Protein AF-A0A7J5GPQ7-F1 (afdb_monomer_lite)

Organism: Bacteroides uniformis (NCBI:txid820)

Secondary structure (DSSP, 8-state):
-PPPPS--PPP-HHHHHHH------HHHHHHHHHHHHHHHTT-

Radius of gyration: 15.89 Å; chains: 1; bounding box: 41×26×32 Å

InterPro domains:
  IPR036291 NAD(P)-binding domain superfamily [SSF51735] (2-38)

Foldseek 3Di:
DDDDDPDDDDDCVVVCVVVVDDDDDVVVVVVVVVVVVVVVVPD

Sequence (43 aa):
KVKRPHFSVLDKTKVKSTFGITVPYWKDSLQKCIHELKQQSAY

Structure (mmCIF, N/CA/C/O backbone):
data_AF-A0A7J5GPQ7-F1
#
_entry.id   AF-A0A7J5GPQ7-F1
#
loop_
_atom_site.group_PDB
_atom_site.id
_atom_site.type_symbol
_atom_site.label_atom_id
_atom_site.label_alt_id
_atom_site.label_comp_id
_atom_site.label_asym_id
_atom_site.label_entity_id
_atom_site.label_seq_id
_atom_site.pdbx_PDB_ins_code
_atom_site.Cartn_x
_atom_site.Cartn_y
_atom_site.Cartn_z
_atom_site.occupancy
_atom_site.B_iso_or_equiv
_atom_site.auth_seq_id
_atom_site.auth_comp_id
_atom_site.auth_asym_id
_atom_site.auth_atom_id
_atom_site.pdbx_PDB_model_num
ATOM 1 N N . LYS A 1 1 ? 25.109 6.931 13.169 1.00 63.34 1 LYS A N 1
ATOM 2 C CA . LYS A 1 1 ? 23.840 7.655 12.881 1.00 63.34 1 LYS A CA 1
ATOM 3 C C . LYS A 1 1 ? 23.488 7.440 11.410 1.00 63.34 1 LYS A C 1
ATOM 5 O O . LYS A 1 1 ? 24.212 7.946 10.564 1.00 63.34 1 LYS A O 1
ATOM 10 N 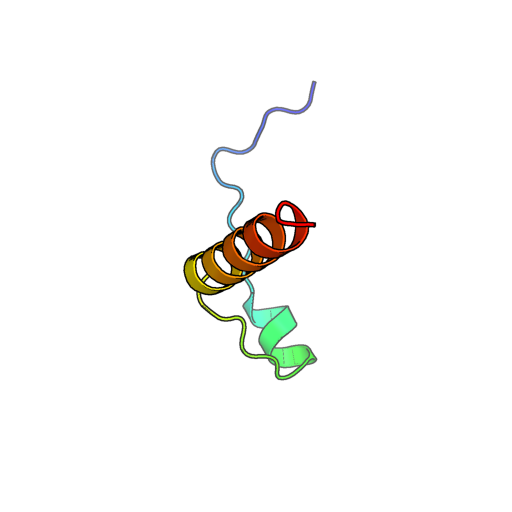N . VAL A 1 2 ? 22.446 6.666 11.098 1.00 73.12 2 VAL A N 1
ATOM 11 C CA . VAL A 1 2 ? 21.992 6.464 9.709 1.00 73.12 2 VAL A CA 1
ATOM 12 C C . VAL A 1 2 ? 21.131 7.660 9.305 1.00 73.12 2 VAL A C 1
ATOM 14 O O . VAL A 1 2 ? 20.153 7.969 9.984 1.00 73.12 2 VAL A O 1
ATOM 17 N N . LYS A 1 3 ? 21.520 8.367 8.239 1.00 82.12 3 LYS A N 1
ATOM 18 C CA . LYS A 1 3 ? 20.707 9.443 7.658 1.00 82.12 3 LYS A CA 1
ATOM 19 C C . LYS A 1 3 ? 19.623 8.812 6.790 1.00 82.12 3 LYS A C 1
ATOM 21 O O . LYS A 1 3 ? 19.917 7.931 5.986 1.00 82.12 3 LYS A O 1
ATOM 26 N N . ARG A 1 4 ? 18.374 9.252 6.967 1.00 87.31 4 ARG A N 1
ATOM 27 C CA . ARG A 1 4 ? 17.259 8.800 6.130 1.00 87.31 4 ARG A CA 1
ATOM 28 C C . ARG A 1 4 ? 17.538 9.230 4.684 1.00 87.31 4 ARG A C 1
ATOM 30 O O . ARG A 1 4 ? 17.826 10.409 4.473 1.00 87.31 4 ARG A O 1
ATOM 37 N N . PRO A 1 5 ? 17.491 8.311 3.709 1.00 85.19 5 PRO A N 1
ATOM 38 C CA . PRO A 1 5 ? 17.622 8.683 2.311 1.00 85.19 5 PRO A CA 1
ATOM 39 C C . PRO A 1 5 ? 16.449 9.583 1.909 1.00 85.19 5 PRO A C 1
ATOM 41 O O . PRO A 1 5 ? 15.343 9.447 2.432 1.00 85.19 5 PRO A O 1
ATOM 44 N N . HIS A 1 6 ? 16.701 10.501 0.977 1.00 85.00 6 HIS A N 1
ATOM 45 C CA . HIS A 1 6 ? 15.709 11.481 0.523 1.00 85.00 6 HIS A CA 1
ATOM 46 C C . HIS A 1 6 ? 14.480 10.818 -0.121 1.00 85.00 6 HIS A C 1
ATOM 48 O O . HIS A 1 6 ? 13.372 11.343 -0.067 1.00 85.00 6 HIS A O 1
ATOM 54 N N . PHE A 1 7 ? 14.671 9.622 -0.682 1.00 81.44 7 PHE A N 1
ATOM 55 C CA . PHE A 1 7 ? 13.615 8.808 -1.261 1.00 81.44 7 PHE A CA 1
ATOM 56 C C . PHE A 1 7 ? 13.707 7.382 -0.722 1.00 81.44 7 PHE A C 1
ATOM 58 O O . PHE A 1 7 ? 14.791 6.831 -0.547 1.00 81.44 7 PHE A O 1
ATOM 65 N N . SER A 1 8 ? 12.553 6.785 -0.437 1.00 85.31 8 SER A N 1
ATOM 66 C CA . SER A 1 8 ? 12.430 5.398 0.043 1.00 85.31 8 SER A CA 1
ATOM 67 C C . SER A 1 8 ? 11.491 4.572 -0.838 1.00 85.31 8 SER A C 1
ATOM 69 O O . SER A 1 8 ? 11.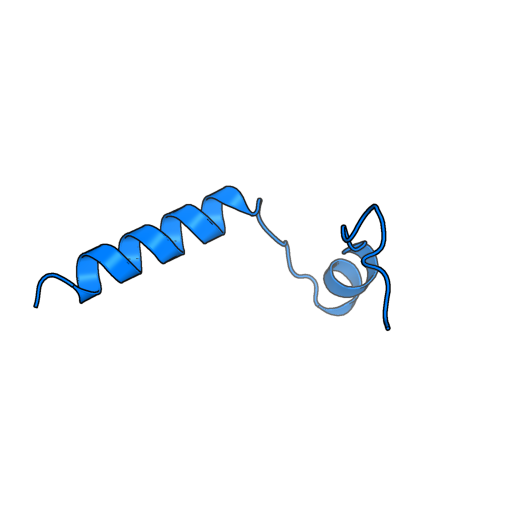029 3.508 -0.438 1.00 85.31 8 SER A O 1
ATOM 71 N N . VAL A 1 9 ? 11.167 5.080 -2.030 1.00 84.69 9 VAL A N 1
ATOM 72 C CA . VAL A 1 9 ? 10.332 4.373 -3.000 1.00 84.69 9 VAL A CA 1
ATOM 73 C C . VAL A 1 9 ? 11.158 3.245 -3.607 1.00 84.69 9 VAL A C 1
ATOM 75 O O . VAL A 1 9 ? 12.240 3.483 -4.136 1.00 84.69 9 VAL A O 1
ATOM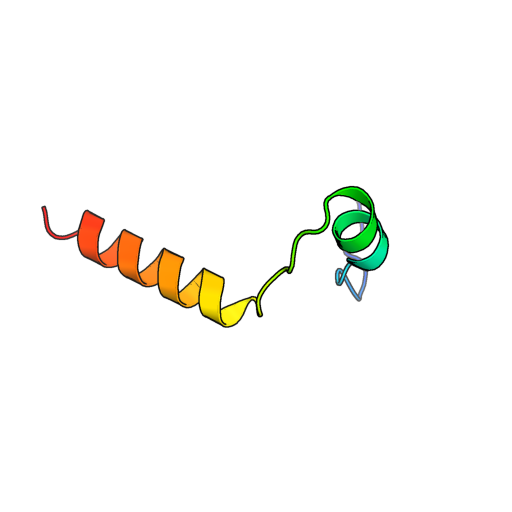 78 N N . LEU A 1 10 ? 10.645 2.021 -3.512 1.00 85.62 10 LEU A N 1
ATOM 79 C CA . LEU A 1 10 ? 11.294 0.824 -4.037 1.00 85.62 10 LEU A CA 1
ATOM 80 C C . LEU A 1 10 ? 10.684 0.417 -5.380 1.00 85.62 10 LEU A C 1
ATOM 82 O O . LEU A 1 10 ? 9.463 0.481 -5.566 1.00 85.62 10 LEU A O 1
ATOM 86 N N . ASP A 1 11 ? 11.542 -0.050 -6.286 1.00 85.69 11 ASP A N 1
ATOM 87 C CA . ASP A 1 11 ? 11.116 -0.681 -7.531 1.00 85.69 11 ASP A CA 1
ATOM 88 C C . ASP A 1 11 ? 10.467 -2.045 -7.245 1.00 85.69 11 ASP A C 1
ATOM 90 O O . ASP A 1 11 ? 10.964 -2.847 -6.453 1.00 85.69 11 ASP A O 1
ATOM 94 N N . LYS A 1 12 ? 9.322 -2.298 -7.883 1.00 83.31 12 LYS A N 1
ATOM 95 C CA . LYS A 1 12 ? 8.495 -3.493 -7.649 1.00 83.31 12 LYS A CA 1
ATOM 96 C C . LYS A 1 12 ? 8.572 -4.511 -8.793 1.00 83.31 12 LYS A C 1
ATOM 98 O O . LYS A 1 12 ? 7.906 -5.541 -8.721 1.00 83.31 12 LYS A O 1
ATOM 103 N N . THR A 1 13 ? 9.363 -4.254 -9.833 1.00 86.69 13 THR A N 1
ATOM 104 C CA . THR A 1 13 ? 9.394 -5.030 -11.084 1.00 86.69 13 THR A CA 1
ATOM 105 C C . THR A 1 13 ? 9.837 -6.470 -10.848 1.00 86.69 13 THR A C 1
ATOM 107 O O . THR A 1 13 ? 9.174 -7.399 -11.308 1.00 86.69 13 THR A O 1
ATOM 110 N N . LYS A 1 14 ? 10.888 -6.676 -10.041 1.00 85.81 14 LYS A N 1
ATOM 111 C CA . LYS A 1 14 ? 11.401 -8.016 -9.708 1.00 85.81 14 LYS A CA 1
ATOM 112 C C . LYS A 1 14 ? 10.343 -8.878 -9.018 1.00 85.81 14 LYS A C 1
ATOM 114 O O . LYS A 1 14 ? 10.093 -9.998 -9.437 1.00 85.81 14 LYS A O 1
ATOM 119 N N . VAL A 1 15 ? 9.671 -8.332 -8.005 1.00 85.62 15 VAL A N 1
ATOM 120 C CA . VAL A 1 15 ? 8.645 -9.059 -7.240 1.00 85.62 15 VAL A CA 1
ATOM 121 C C . VAL A 1 15 ? 7.435 -9.396 -8.116 1.00 85.62 15 VAL A C 1
ATOM 123 O O . VAL A 1 15 ? 6.947 -10.521 -8.077 1.00 85.62 15 VAL A O 1
ATOM 126 N N . LYS A 1 16 ? 6.981 -8.455 -8.954 1.00 87.44 16 LYS A N 1
ATOM 127 C CA . LYS A 1 16 ? 5.876 -8.695 -9.895 1.00 87.44 16 LYS A CA 1
ATOM 128 C C . LYS A 1 16 ? 6.210 -9.795 -10.903 1.00 87.44 16 LYS A C 1
ATOM 130 O O . LYS A 1 16 ? 5.372 -10.647 -11.163 1.00 87.44 16 LYS A O 1
ATOM 135 N N . SER A 1 17 ? 7.429 -9.789 -11.443 1.00 87.94 17 SER A N 1
ATOM 136 C CA . SER A 1 17 ? 7.868 -10.774 -12.436 1.00 87.94 17 SER A CA 1
ATOM 137 C C . SER A 1 17 ? 8.075 -12.164 -11.833 1.00 87.94 17 SER A C 1
ATOM 139 O O . SER A 1 17 ? 7.645 -13.147 -12.423 1.00 87.94 17 SER A O 1
ATOM 141 N N . THR A 1 18 ? 8.687 -12.255 -10.648 1.00 89.00 18 THR A N 1
ATOM 142 C CA . THR A 1 18 ? 8.984 -13.544 -10.005 1.00 89.00 18 THR A CA 1
ATOM 143 C C . THR A 1 18 ? 7.734 -14.237 -9.469 1.00 89.00 18 THR A C 1
ATOM 145 O O . THR A 1 18 ? 7.630 -15.454 -9.571 1.00 89.00 18 THR A O 1
ATOM 148 N N . PHE A 1 19 ? 6.789 -13.485 -8.900 1.00 88.31 19 PHE A N 1
ATOM 149 C CA . PHE A 1 19 ? 5.608 -14.063 -8.250 1.00 88.31 19 PHE A CA 1
ATOM 150 C C . PHE A 1 19 ? 4.322 -13.924 -9.075 1.00 88.31 19 PHE A C 1
ATOM 152 O O . PHE A 1 19 ? 3.276 -14.395 -8.643 1.00 88.31 19 PHE A O 1
ATOM 159 N N . GLY A 1 20 ? 4.365 -13.256 -10.234 1.00 86.94 20 GLY A N 1
ATOM 160 C CA . GLY A 1 20 ? 3.181 -13.011 -11.065 1.00 86.94 20 GLY A CA 1
ATOM 161 C C . GLY A 1 20 ? 2.099 -12.172 -10.373 1.00 86.94 20 GLY A C 1
ATOM 162 O O . GLY A 1 20 ? 0.946 -12.186 -10.794 1.00 86.94 20 GLY A O 1
ATOM 163 N N . ILE A 1 21 ? 2.442 -11.463 -9.291 1.00 85.88 21 ILE A N 1
ATOM 164 C CA . ILE A 1 21 ? 1.475 -10.722 -8.478 1.00 85.88 21 ILE A CA 1
ATOM 165 C C . ILE A 1 21 ? 1.300 -9.288 -8.975 1.00 85.88 21 ILE A C 1
ATOM 167 O O . ILE A 1 21 ? 2.264 -8.559 -9.224 1.00 85.88 21 ILE A O 1
ATOM 171 N N . THR A 1 22 ? 0.051 -8.840 -9.031 1.00 83.06 22 THR A N 1
ATOM 172 C CA . THR A 1 22 ? -0.285 -7.441 -9.296 1.00 83.06 22 THR A CA 1
ATOM 173 C C . THR A 1 22 ? -0.414 -6.708 -7.970 1.00 83.06 22 THR A C 1
ATOM 175 O O . THR A 1 22 ? -1.344 -6.942 -7.206 1.00 83.06 22 THR A O 1
ATOM 178 N N . VAL A 1 23 ? 0.536 -5.816 -7.677 1.00 83.19 23 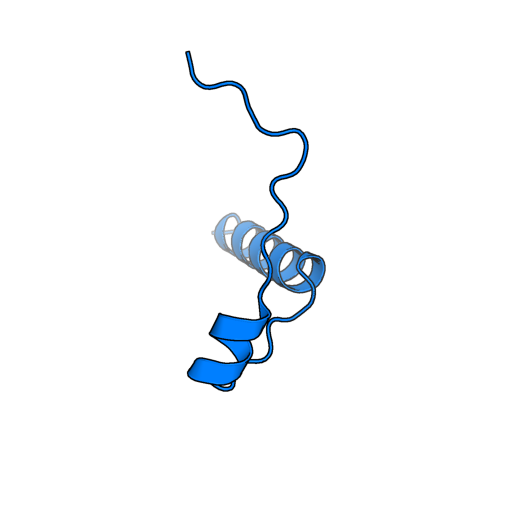VAL A N 1
ATOM 179 C CA . VAL A 1 23 ? 0.468 -4.954 -6.488 1.00 83.19 23 VAL A CA 1
ATOM 180 C C . VAL A 1 23 ? -0.490 -3.791 -6.780 1.00 83.19 23 VAL A C 1
ATOM 182 O O . VAL A 1 23 ? -0.155 -2.982 -7.657 1.00 83.19 23 VAL A O 1
ATOM 185 N N . PRO A 1 24 ? -1.638 -3.686 -6.079 1.00 85.88 24 PRO A N 1
ATOM 186 C CA . PRO A 1 24 ? -2.594 -2.601 -6.275 1.00 85.88 24 PRO A CA 1
ATOM 187 C C . PRO A 1 24 ? -2.020 -1.263 -5.797 1.00 85.88 24 PRO A C 1
ATOM 189 O O . PRO A 1 24 ? -0.921 -1.182 -5.230 1.00 85.88 24 PRO A O 1
ATOM 192 N N . TYR A 1 25 ? -2.754 -0.181 -6.046 1.00 88.50 25 TYR A N 1
ATOM 193 C CA . TYR A 1 25 ? -2.347 1.127 -5.568 1.00 88.50 25 TYR A CA 1
ATOM 194 C C . TYR A 1 25 ? -2.434 1.178 -4.036 1.00 88.50 25 TYR A C 1
ATOM 196 O O . TYR A 1 25 ? -3.337 0.626 -3.414 1.00 88.50 25 TYR A O 1
ATOM 204 N N . TRP A 1 26 ? -1.458 1.826 -3.396 1.00 89.62 26 TRP A N 1
ATOM 205 C CA . TRP A 1 26 ? -1.297 1.741 -1.940 1.00 89.62 26 TRP A CA 1
ATOM 206 C C . TRP A 1 26 ? -2.486 2.327 -1.162 1.00 89.62 26 TRP A C 1
ATOM 208 O O . TRP A 1 26 ? -2.729 1.904 -0.032 1.00 89.62 26 TRP A O 1
ATOM 218 N N . LYS A 1 27 ? -3.228 3.278 -1.753 1.00 92.25 27 LYS A N 1
ATOM 219 C CA . LYS A 1 27 ? -4.410 3.874 -1.112 1.00 92.25 27 LYS A CA 1
ATOM 220 C C . LYS A 1 27 ? -5.529 2.854 -0.927 1.00 92.25 27 LYS A C 1
ATOM 222 O O . LYS A 1 27 ? -6.141 2.859 0.135 1.00 92.25 27 LYS A O 1
ATOM 227 N N . ASP A 1 28 ? -5.718 1.944 -1.879 1.00 91.44 28 ASP A N 1
ATOM 228 C CA . ASP A 1 28 ? -6.760 0.914 -1.799 1.00 91.44 28 ASP A CA 1
ATOM 229 C C . ASP A 1 28 ? -6.486 -0.024 -0.616 1.00 91.44 28 ASP A C 1
ATOM 231 O O . ASP A 1 28 ? -7.355 -0.279 0.222 1.00 91.44 28 ASP A O 1
ATOM 235 N N . SER A 1 29 ? -5.229 -0.465 -0.480 1.00 91.25 29 SER A N 1
ATOM 236 C CA . SER A 1 29 ? -4.786 -1.281 0.654 1.00 91.25 29 SER A CA 1
ATOM 237 C C . SER A 1 29 ? -4.932 -0.547 1.990 1.00 91.25 29 SER A C 1
ATOM 239 O O . SER A 1 29 ? -5.315 -1.158 2.988 1.00 91.25 29 SER A O 1
ATOM 241 N N . LEU A 1 30 ? -4.652 0.762 2.022 1.00 93.19 30 LEU A N 1
ATOM 242 C CA . LEU A 1 30 ? -4.818 1.576 3.225 1.00 93.19 30 LEU A CA 1
ATOM 243 C C . LEU A 1 30 ? -6.293 1.704 3.617 1.00 93.19 30 LEU A C 1
ATOM 245 O O . LEU A 1 30 ? -6.624 1.524 4.786 1.00 93.19 30 LEU A O 1
ATOM 249 N N . GLN A 1 31 ? -7.177 1.986 2.659 1.00 94.19 31 GLN A N 1
ATOM 250 C CA . GLN A 1 31 ? -8.615 2.089 2.909 1.00 94.19 31 GLN A CA 1
ATOM 251 C C . GLN A 1 31 ? -9.173 0.786 3.473 1.00 94.19 31 GLN A C 1
ATOM 253 O O . GLN A 1 31 ? -9.909 0.830 4.458 1.00 94.19 31 GLN A O 1
ATOM 258 N N . LYS A 1 32 ? -8.765 -0.359 2.910 1.00 93.31 32 LYS A N 1
ATOM 259 C CA . LYS A 1 32 ? -9.123 -1.676 3.444 1.00 93.31 32 LYS A CA 1
ATOM 260 C C . LYS A 1 32 ? -8.666 -1.824 4.894 1.00 93.31 32 LYS A C 1
ATOM 262 O O . LYS A 1 32 ? -9.485 -2.105 5.754 1.00 93.31 32 LYS A O 1
ATOM 267 N N . CYS A 1 33 ? -7.391 -1.558 5.184 1.00 93.81 33 CYS A N 1
ATOM 268 C CA . CYS A 1 33 ? -6.851 -1.659 6.543 1.00 93.81 33 CYS A CA 1
ATOM 269 C C . CYS A 1 33 ? -7.612 -0.771 7.546 1.00 93.81 33 CYS A C 1
ATOM 271 O O . CYS A 1 33 ? -8.009 -1.232 8.611 1.00 93.81 33 CYS A O 1
ATOM 273 N N . ILE A 1 34 ? -7.879 0.489 7.189 1.00 94.88 34 ILE A N 1
ATOM 274 C CA . ILE A 1 34 ? -8.636 1.417 8.044 1.00 94.88 34 ILE A CA 1
ATOM 275 C C . ILE A 1 34 ? -10.070 0.923 8.265 1.00 94.88 34 ILE A C 1
ATOM 277 O O . ILE A 1 34 ? -10.601 1.080 9.362 1.00 94.88 34 ILE A O 1
ATOM 281 N N . HIS A 1 35 ? -10.708 0.360 7.238 1.00 94.25 35 HIS A N 1
ATOM 282 C CA . HIS A 1 35 ? -12.049 -0.200 7.363 1.00 94.25 35 HIS A CA 1
ATOM 283 C C . HIS A 1 35 ? -12.071 -1.358 8.366 1.00 94.25 35 HIS A C 1
ATOM 285 O O . HIS A 1 35 ? -12.860 -1.310 9.305 1.00 94.25 35 HIS A O 1
ATOM 291 N N . GLU A 1 36 ? -11.162 -2.326 8.227 1.00 94.00 36 GLU A N 1
ATOM 292 C CA . GLU A 1 36 ? -11.043 -3.465 9.149 1.00 94.00 36 GLU A CA 1
ATOM 293 C C . GLU A 1 36 ? -10.803 -3.005 10.595 1.00 94.00 36 GLU A C 1
ATOM 295 O O . GLU A 1 36 ? -11.473 -3.470 11.513 1.00 94.00 36 GLU A O 1
ATOM 300 N N . LEU A 1 37 ? -9.913 -2.027 10.804 1.00 93.12 37 LEU A N 1
ATOM 301 C CA . LEU A 1 37 ? -9.640 -1.473 12.136 1.00 93.12 37 LEU A CA 1
ATOM 30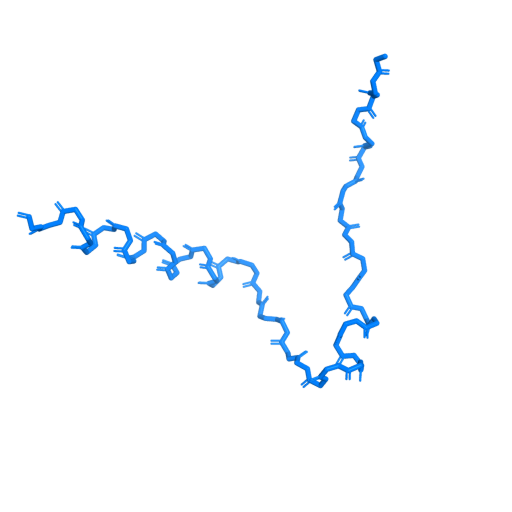2 C C . LEU A 1 37 ? -10.881 -0.835 12.771 1.00 93.12 37 LEU A C 1
ATOM 304 O O . LEU A 1 37 ? -11.115 -0.998 13.966 1.00 93.12 37 LEU A O 1
ATOM 308 N N . LYS A 1 38 ? -11.692 -0.124 11.977 1.00 91.94 38 LYS A N 1
ATOM 309 C CA . LYS A 1 38 ? -12.952 0.462 12.456 1.00 91.94 38 LYS A CA 1
ATOM 310 C C . LYS A 1 38 ? -13.971 -0.613 12.827 1.00 91.94 38 LYS A C 1
ATOM 312 O O . LYS A 1 38 ? -14.616 -0.478 13.863 1.00 91.94 38 LYS A O 1
ATOM 317 N N . GLN A 1 39 ? -14.095 -1.670 12.021 1.00 88.06 39 GLN A N 1
ATOM 318 C CA . GLN A 1 39 ? -14.979 -2.800 12.331 1.00 88.06 39 GLN A CA 1
ATOM 319 C C . GLN A 1 39 ? -14.539 -3.521 13.611 1.00 88.06 39 GLN A C 1
ATOM 321 O O . GLN A 1 39 ? -15.370 -3.833 14.456 1.00 88.06 39 GLN A O 1
ATOM 326 N N . GLN A 1 40 ? -13.232 -3.716 1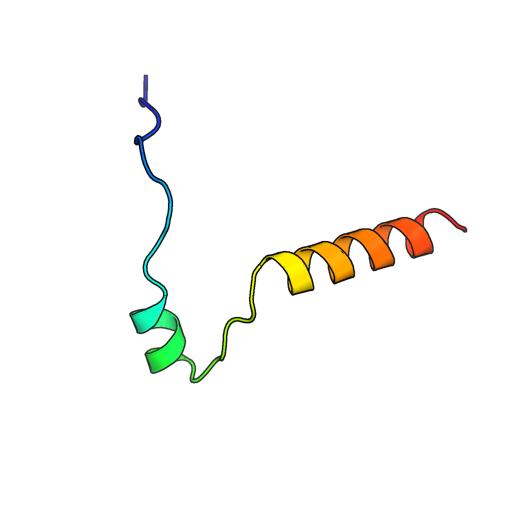3.802 1.00 80.06 40 GLN A N 1
ATOM 327 C CA . GLN A 1 40 ? -12.689 -4.389 14.983 1.00 80.06 40 GLN A CA 1
ATOM 328 C C . GLN A 1 40 ? -12.860 -3.581 16.280 1.00 80.06 40 GLN A C 1
ATOM 330 O O . GLN A 1 40 ? -12.960 -4.170 17.349 1.00 80.06 40 GLN A O 1
ATOM 335 N N . SER A 1 41 ? -12.919 -2.248 16.203 1.00 72.00 41 SER A N 1
ATOM 336 C CA . SER A 1 41 ? -13.189 -1.386 17.366 1.00 72.00 41 SER A CA 1
ATOM 337 C C . SER A 1 41 ? -14.664 -1.318 17.790 1.00 72.00 41 SER A C 1
ATOM 339 O O . SER A 1 41 ? -14.967 -0.688 18.798 1.00 72.00 41 SER A O 1
ATOM 341 N N . ALA A 1 42 ? -15.578 -1.909 17.011 1.00 61.47 42 ALA A N 1
ATOM 342 C CA . ALA A 1 42 ? -17.023 -1.845 17.240 1.00 61.47 42 ALA A CA 1
ATOM 343 C C . ALA A 1 42 ? -17.594 -3.039 18.041 1.00 61.47 42 ALA A C 1
ATOM 345 O O . ALA A 1 42 ? -18.813 -3.201 18.082 1.00 61.47 42 ALA A O 1
ATOM 346 N N . TYR A 1 43 ? -16.737 -3.855 18.666 1.00 50.25 43 TYR A N 1
ATOM 347 C CA . TYR A 1 43 ? -17.094 -4.951 19.576 1.00 50.25 43 TYR A CA 1
ATOM 348 C C . TYR A 1 43 ? -16.515 -4.679 20.967 1.00 50.25 43 TYR A C 1
ATOM 350 O O . TYR A 1 43 ? -17.259 -4.844 21.958 1.00 50.25 43 TYR A O 1
#

pLDDT: mean 85.24, std 9.03, range [50.25, 94.88]